Protein AF-A0AA40WED2-F1 (afdb_monomer_lite)

Radius of gyration: 13.74 Å; chains: 1; bounding box: 32×29×40 Å

Structure (mmCIF, N/CA/C/O backbone):
data_AF-A0AA40WED2-F1
#
_entry.id   AF-A0AA40WED2-F1
#
loop_
_atom_site.group_PDB
_atom_site.id
_atom_site.type_symbol
_atom_site.label_atom_id
_atom_site.label_alt_id
_atom_site.label_comp_id
_atom_site.label_asym_id
_atom_site.label_entity_id
_atom_site.label_seq_id
_atom_site.pdbx_PDB_ins_code
_atom_site.Cartn_x
_atom_site.Cartn_y
_atom_site.Cartn_z
_atom_site.occupancy
_atom_site.B_iso_or_equiv
_atom_site.auth_seq_id
_atom_site.auth_comp_id
_atom_site.auth_asym_id
_atom_site.auth_atom_id
_atom_site.pdbx_PDB_model_num
ATOM 1 N N . LYS A 1 1 ? -6.641 -0.545 22.992 1.00 48.59 1 LYS A N 1
ATOM 2 C CA . LYS A 1 1 ? -7.364 0.425 22.134 1.00 48.59 1 LYS A CA 1
ATOM 3 C C . LYS A 1 1 ? -6.454 0.747 20.957 1.00 48.59 1 LYS A C 1
ATOM 5 O O . LYS A 1 1 ? -5.357 1.218 21.220 1.00 48.59 1 LYS A O 1
ATOM 10 N N . ASN A 1 2 ? -6.856 0.452 19.717 1.00 56.66 2 ASN A N 1
ATOM 11 C CA . ASN A 1 2 ? -6.142 0.963 18.542 1.00 56.66 2 ASN A CA 1
ATOM 12 C C . ASN A 1 2 ? -6.248 2.493 18.558 1.00 56.66 2 ASN A C 1
ATOM 14 O O . ASN A 1 2 ? -7.353 3.020 18.635 1.00 56.66 2 ASN A O 1
ATOM 18 N N . ALA A 1 3 ? -5.105 3.180 18.607 1.00 72.75 3 ALA A N 1
ATOM 19 C CA . ALA A 1 3 ? -5.032 4.627 18.833 1.00 72.75 3 ALA A CA 1
ATOM 20 C C . ALA A 1 3 ? -4.986 5.453 17.535 1.00 72.75 3 ALA A C 1
ATOM 22 O O . ALA A 1 3 ? -5.126 6.670 17.588 1.00 72.75 3 ALA A O 1
ATOM 23 N N . ALA A 1 4 ? -4.775 4.811 16.383 1.00 78.50 4 ALA A N 1
ATOM 24 C CA . ALA A 1 4 ? -4.705 5.484 15.092 1.00 78.50 4 ALA A CA 1
ATOM 25 C C . ALA A 1 4 ? -6.100 5.622 14.464 1.00 78.50 4 ALA A C 1
ATOM 27 O O . ALA A 1 4 ? -6.832 4.638 14.362 1.00 78.50 4 ALA A O 1
ATOM 28 N N . SER A 1 5 ? -6.440 6.829 14.005 1.00 90.44 5 SER A N 1
ATOM 29 C CA . SER A 1 5 ? -7.679 7.098 13.258 1.00 90.44 5 SER A CA 1
ATOM 30 C C . SER A 1 5 ? -7.570 6.760 11.767 1.00 90.44 5 SER A C 1
ATOM 32 O O . SER A 1 5 ? -8.590 6.567 11.112 1.00 90.44 5 SER A O 1
ATOM 34 N N . VAL A 1 6 ? -6.344 6.710 11.234 1.00 95.00 6 VAL A N 1
ATOM 35 C CA . VAL A 1 6 ? -5.996 6.323 9.857 1.00 95.00 6 VAL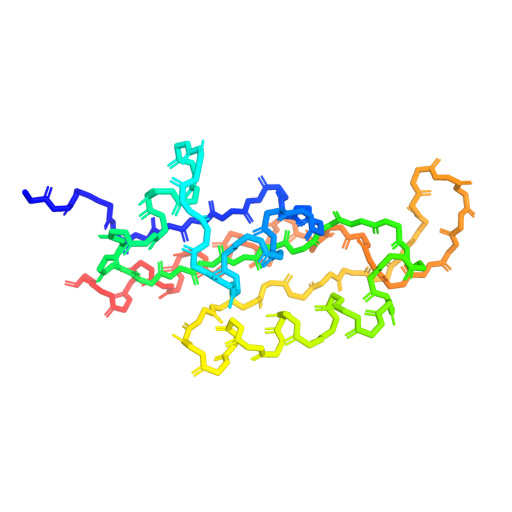 A CA 1
ATOM 36 C C . VAL A 1 6 ? -4.592 5.714 9.881 1.00 95.00 6 VAL A C 1
ATOM 38 O O . VAL A 1 6 ? -3.715 6.223 10.582 1.00 95.00 6 VAL A O 1
ATOM 41 N N . MET A 1 7 ? -4.358 4.665 9.095 1.00 96.31 7 MET A N 1
ATOM 42 C CA . MET A 1 7 ? -3.022 4.143 8.805 1.00 96.31 7 MET A CA 1
ATOM 43 C C . MET A 1 7 ? -2.659 4.470 7.356 1.00 96.31 7 MET A C 1
ATOM 45 O O . MET A 1 7 ? -3.454 4.222 6.456 1.00 96.31 7 MET A O 1
ATOM 49 N N . ALA A 1 8 ? -1.464 5.002 7.108 1.00 97.12 8 ALA A N 1
ATOM 50 C CA . ALA A 1 8 ? -0.986 5.283 5.757 1.00 97.12 8 ALA A CA 1
ATOM 51 C C . ALA A 1 8 ? 0.422 4.712 5.550 1.00 97.12 8 ALA A C 1
ATOM 53 O O . ALA A 1 8 ? 1.316 4.962 6.358 1.00 97.12 8 ALA A O 1
ATOM 54 N N . VAL A 1 9 ? 0.625 3.965 4.464 1.00 97.69 9 VAL A N 1
ATOM 55 C CA . VAL A 1 9 ? 1.933 3.432 4.056 1.00 97.69 9 VAL A CA 1
ATOM 56 C C . VAL A 1 9 ? 2.428 4.220 2.846 1.00 97.69 9 VAL A C 1
ATOM 58 O O . VAL A 1 9 ? 1.901 4.073 1.741 1.00 97.69 9 VAL A O 1
ATOM 61 N N . VAL A 1 10 ? 3.423 5.084 3.070 1.00 96.69 10 VAL A N 1
ATOM 62 C CA . VAL A 1 10 ? 3.912 6.062 2.088 1.00 96.69 10 VAL A CA 1
ATOM 63 C C . VAL A 1 10 ? 5.443 6.195 2.177 1.00 96.69 10 VAL A C 1
ATOM 65 O O . VAL A 1 10 ? 5.938 6.644 3.210 1.00 96.69 10 VAL A O 1
ATOM 68 N N . PRO A 1 11 ? 6.208 5.875 1.118 1.00 95.25 11 PRO A N 1
ATOM 69 C CA . PRO A 1 11 ? 5.804 5.070 -0.033 1.00 95.25 11 PRO A CA 1
ATOM 70 C C . PRO A 1 11 ? 5.589 3.594 0.345 1.00 95.25 11 PRO A C 1
ATOM 72 O O . PRO A 1 11 ? 6.245 3.058 1.237 1.00 95.25 11 PRO A O 1
ATOM 75 N N . ALA A 1 12 ? 4.724 2.907 -0.394 1.00 97.38 12 ALA A N 1
ATOM 76 C CA . ALA A 1 12 ? 4.558 1.463 -0.332 1.00 97.38 12 ALA A CA 1
ATOM 77 C C . ALA A 1 12 ? 5.323 0.787 -1.477 1.00 97.38 12 ALA A C 1
ATOM 79 O O . ALA A 1 12 ? 5.021 0.967 -2.659 1.00 97.38 12 ALA A O 1
ATOM 80 N N . THR A 1 13 ? 6.329 -0.008 -1.124 1.00 96.81 13 THR A N 1
ATOM 81 C CA . THR A 1 13 ? 7.105 -0.788 -2.096 1.00 96.81 13 THR A CA 1
ATOM 82 C C . THR A 1 13 ? 6.335 -2.032 -2.542 1.00 96.81 13 THR A C 1
ATOM 84 O O . THR A 1 13 ? 5.427 -2.497 -1.849 1.00 96.81 13 THR A O 1
ATOM 87 N N . ALA A 1 14 ? 6.745 -2.641 -3.661 1.00 97.56 14 ALA A N 1
ATOM 88 C CA . ALA A 1 14 ? 6.177 -3.913 -4.125 1.00 97.56 14 ALA A CA 1
ATOM 89 C C . ALA A 1 14 ? 6.222 -5.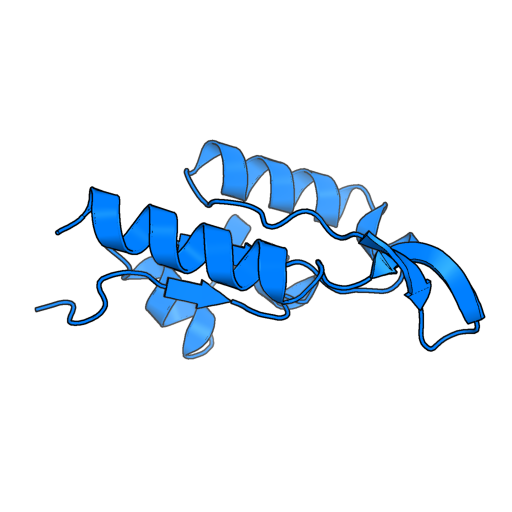019 -3.052 1.00 97.56 14 ALA A C 1
ATOM 91 O O . ALA A 1 14 ? 5.297 -5.822 -2.957 1.00 97.56 14 ALA A O 1
ATOM 92 N N . ASN A 1 15 ? 7.273 -5.036 -2.223 1.00 98.31 15 ASN A N 1
ATOM 93 C CA . ASN A 1 15 ? 7.432 -6.003 -1.138 1.00 98.31 15 ASN A CA 1
ATOM 94 C C . ASN A 1 15 ? 6.362 -5.824 -0.051 1.00 98.31 15 ASN A C 1
ATOM 96 O O . ASN A 1 15 ? 5.685 -6.785 0.300 1.00 98.31 15 ASN A O 1
ATOM 100 N N . ILE A 1 16 ? 6.168 -4.595 0.440 1.00 98.31 16 ILE A N 1
ATOM 101 C CA . ILE A 1 16 ? 5.145 -4.311 1.456 1.00 98.31 16 ILE A CA 1
ATOM 102 C C . ILE A 1 16 ? 3.744 -4.596 0.906 1.00 98.31 16 ILE A C 1
ATOM 104 O O . ILE A 1 16 ? 2.963 -5.268 1.571 1.00 98.31 16 ILE A O 1
ATOM 108 N N . ILE A 1 17 ? 3.459 -4.196 -0.338 1.00 98.56 17 ILE A N 1
ATOM 109 C CA . ILE A 1 17 ? 2.191 -4.504 -1.019 1.00 98.56 17 ILE A CA 1
ATOM 110 C C . ILE A 1 17 ? 1.960 -6.019 -1.104 1.00 98.56 17 ILE A C 1
ATOM 112 O O . ILE A 1 17 ? 0.865 -6.493 -0.813 1.00 98.56 17 ILE A O 1
ATOM 116 N N . GLY A 1 18 ? 2.990 -6.791 -1.465 1.00 98.69 18 GLY A N 1
ATOM 117 C CA . GLY A 1 18 ? 2.903 -8.247 -1.529 1.00 98.69 18 GLY A CA 1
ATOM 118 C C . GLY A 1 18 ? 2.633 -8.891 -0.175 1.00 98.69 18 GLY A C 1
ATOM 119 O O . GLY A 1 18 ? 1.760 -9.751 -0.078 1.00 98.69 18 GLY A O 1
ATOM 120 N N . LYS A 1 19 ? 3.322 -8.445 0.877 1.00 98.75 19 LYS A N 1
ATOM 121 C CA . LYS A 1 19 ? 3.099 -8.948 2.236 1.00 98.75 19 LYS A CA 1
ATOM 122 C C . LYS A 1 19 ? 1.697 -8.620 2.745 1.00 98.75 19 LYS A C 1
ATOM 124 O O . LYS A 1 19 ? 0.993 -9.523 3.189 1.00 98.75 19 LYS A O 1
ATOM 129 N N . MET A 1 20 ? 1.267 -7.363 2.608 1.00 98.56 20 MET A N 1
ATOM 130 C CA . MET A 1 20 ? -0.064 -6.913 3.028 1.00 98.56 20 MET A CA 1
ATOM 131 C C . MET A 1 20 ? -1.172 -7.689 2.306 1.00 98.56 20 MET A C 1
ATOM 133 O O . MET A 1 20 ? -2.071 -8.209 2.959 1.00 98.56 20 MET A O 1
ATOM 137 N N . ALA A 1 21 ? -1.082 -7.840 0.979 1.00 98.62 21 ALA A N 1
ATOM 138 C CA . ALA A 1 21 ? -2.106 -8.522 0.182 1.00 98.62 21 ALA A CA 1
ATOM 139 C C . ALA A 1 21 ? -2.257 -10.017 0.515 1.00 98.62 21 ALA A C 1
ATOM 141 O O . ALA A 1 21 ? -3.291 -10.610 0.218 1.00 98.62 21 ALA A O 1
ATOM 142 N N . ASN A 1 22 ? -1.229 -10.631 1.110 1.00 98.56 22 ASN A N 1
ATOM 143 C CA . ASN A 1 22 ? -1.185 -12.062 1.418 1.00 98.56 22 ASN A CA 1
ATOM 144 C C . ASN A 1 22 ? -1.154 -12.354 2.930 1.00 98.56 22 ASN A C 1
ATOM 146 O O . ASN A 1 22 ? -0.919 -13.493 3.324 1.00 98.56 22 ASN A O 1
ATOM 150 N N . GLY A 1 23 ? -1.381 -11.347 3.782 1.00 98.06 23 GLY A N 1
ATOM 151 C CA . GLY A 1 23 ? -1.461 -11.526 5.236 1.00 98.06 23 GLY A CA 1
ATOM 152 C C . GLY A 1 23 ? -0.140 -11.913 5.915 1.00 98.06 23 GLY A C 1
ATOM 153 O O . GLY A 1 23 ? -0.160 -12.540 6.971 1.00 98.06 23 GLY A O 1
ATOM 154 N N . ILE A 1 24 ? 1.008 -11.562 5.328 1.00 98.69 24 ILE A N 1
ATOM 155 C CA . ILE A 1 24 ? 2.325 -11.801 5.934 1.00 98.69 24 ILE A CA 1
ATOM 156 C C . ILE A 1 24 ? 2.628 -10.649 6.894 1.00 98.69 24 ILE A C 1
ATOM 158 O O . ILE A 1 24 ? 2.773 -9.518 6.443 1.00 98.69 24 ILE A O 1
ATOM 162 N N . ALA A 1 25 ? 2.739 -10.944 8.192 1.00 98.00 25 ALA A N 1
ATOM 163 C CA . ALA A 1 25 ? 2.983 -9.983 9.272 1.00 98.00 25 ALA A CA 1
ATOM 164 C C . ALA A 1 25 ? 4.328 -10.253 9.974 1.00 98.00 25 ALA A C 1
ATOM 166 O O . ALA A 1 25 ? 4.377 -10.661 11.132 1.00 98.00 25 ALA A O 1
ATOM 167 N N . ASP A 1 26 ? 5.428 -10.090 9.242 1.00 97.88 26 ASP A N 1
ATOM 168 C CA . ASP A 1 26 ? 6.797 -10.385 9.694 1.00 97.88 26 ASP A CA 1
ATOM 169 C C . ASP A 1 26 ? 7.607 -9.125 10.063 1.00 97.88 26 ASP A C 1
ATOM 171 O O . ASP A 1 26 ? 8.745 -9.227 10.519 1.00 97.88 26 ASP A O 1
ATOM 175 N N . ASP A 1 27 ? 7.027 -7.934 9.894 1.00 97.25 27 ASP A N 1
ATOM 176 C CA . ASP A 1 27 ? 7.592 -6.658 10.332 1.00 97.25 27 ASP A CA 1
ATOM 177 C C . ASP A 1 27 ? 6.534 -5.776 11.019 1.00 97.25 27 ASP A C 1
ATOM 179 O O . ASP A 1 27 ? 5.345 -6.103 11.070 1.00 97.25 27 ASP A O 1
ATOM 183 N N . LEU A 1 28 ? 6.966 -4.651 11.599 1.00 96.25 28 LEU A N 1
ATOM 184 C CA . LEU A 1 28 ? 6.080 -3.752 12.345 1.00 96.25 28 LEU A CA 1
ATOM 185 C C . LEU A 1 28 ? 4.949 -3.190 11.473 1.00 96.25 28 LEU A C 1
ATOM 187 O O . LEU A 1 28 ? 3.817 -3.091 11.938 1.00 96.25 28 LEU A O 1
ATOM 191 N N . VAL A 1 29 ? 5.244 -2.819 10.223 1.00 96.81 29 VAL A N 1
ATOM 192 C CA . VAL A 1 29 ? 4.269 -2.192 9.318 1.00 96.81 29 VAL A CA 1
ATOM 193 C C . VAL A 1 29 ? 3.184 -3.195 8.950 1.00 96.81 29 VAL A C 1
ATOM 195 O O . VAL A 1 29 ? 1.997 -2.902 9.056 1.00 96.81 29 VAL A O 1
ATOM 198 N N . THR A 1 30 ? 3.584 -4.397 8.556 1.00 97.81 30 THR A N 1
ATOM 199 C CA . THR A 1 30 ? 2.662 -5.456 8.139 1.00 97.81 30 THR A CA 1
ATOM 200 C C . THR A 1 30 ? 1.873 -6.045 9.309 1.00 97.81 30 THR A C 1
ATOM 202 O O . THR A 1 30 ? 0.683 -6.322 9.165 1.00 97.81 30 THR A O 1
ATOM 205 N N . SER A 1 31 ? 2.479 -6.133 10.497 1.00 97.69 31 SER A N 1
ATOM 206 C CA . SER A 1 31 ? 1.774 -6.494 11.735 1.00 97.69 31 SER A CA 1
ATOM 207 C C . SER A 1 31 ? 0.751 -5.434 12.145 1.00 97.69 31 SER A C 1
ATOM 209 O O . SER A 1 31 ? -0.372 -5.771 12.518 1.00 97.69 31 SER A O 1
ATOM 211 N N . ALA A 1 32 ? 1.107 -4.148 12.045 1.00 96.31 32 ALA A N 1
ATOM 212 C CA . ALA A 1 32 ? 0.189 -3.047 12.325 1.00 96.31 32 ALA A CA 1
ATOM 213 C C . ALA A 1 32 ? -0.986 -3.022 11.340 1.00 96.31 32 ALA A C 1
ATOM 215 O O . ALA A 1 32 ? -2.114 -2.797 11.768 1.00 96.31 32 ALA A O 1
ATOM 216 N N . TYR A 1 33 ? -0.741 -3.312 10.057 1.00 97.25 33 TYR A N 1
ATOM 217 C CA . TYR A 1 33 ? -1.792 -3.447 9.048 1.00 97.25 33 TYR A CA 1
ATOM 218 C C . TYR A 1 33 ? -2.778 -4.562 9.401 1.00 97.25 33 TYR A C 1
ATOM 220 O O . TYR A 1 33 ? -3.983 -4.330 9.410 1.00 97.25 33 TYR A O 1
ATOM 228 N N . LEU A 1 34 ? -2.279 -5.750 9.752 1.00 96.69 34 LEU A N 1
ATOM 229 C CA . LEU A 1 34 ? -3.140 -6.891 10.068 1.00 96.69 34 LEU A CA 1
ATOM 230 C C . LEU A 1 34 ? -3.987 -6.657 11.333 1.00 96.69 34 LEU A C 1
ATOM 232 O O . LEU A 1 34 ? -5.077 -7.209 11.463 1.00 96.69 34 LEU A O 1
ATOM 236 N N . ALA A 1 35 ? -3.501 -5.822 12.255 1.00 96.06 35 ALA A N 1
ATOM 237 C CA . ALA A 1 35 ? -4.220 -5.409 13.457 1.00 96.06 35 ALA A CA 1
ATOM 238 C C . ALA A 1 35 ? -5.063 -4.131 13.274 1.00 96.06 35 ALA A C 1
ATOM 240 O O . ALA A 1 35 ? -5.747 -3.715 14.217 1.00 96.06 35 ALA A O 1
ATOM 241 N N . ALA A 1 36 ? -5.001 -3.470 12.113 1.00 94.88 36 ALA A N 1
ATOM 242 C CA . ALA A 1 36 ? -5.643 -2.182 11.896 1.00 94.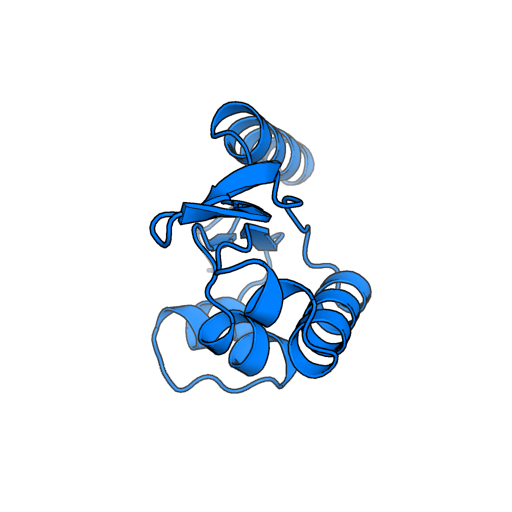88 36 ALA A CA 1
ATOM 243 C C . ALA A 1 36 ? -7.169 -2.327 11.846 1.00 94.88 36 ALA A C 1
ATOM 245 O O . ALA A 1 36 ? -7.724 -3.140 11.115 1.00 94.88 36 ALA A O 1
ATOM 246 N N . THR A 1 37 ? -7.855 -1.486 12.617 1.00 93.19 37 THR A N 1
ATOM 247 C CA . THR A 1 37 ? -9.325 -1.356 12.600 1.00 93.19 37 THR A CA 1
ATOM 248 C C . THR A 1 37 ? -9.778 0.002 12.062 1.00 93.19 37 THR A C 1
ATOM 250 O O . THR A 1 37 ? -10.962 0.319 12.102 1.00 93.19 37 THR A O 1
ATOM 253 N N . CYS A 1 38 ? -8.831 0.833 11.626 1.00 94.50 38 CYS A N 1
ATOM 254 C CA . CYS A 1 38 ? -9.071 2.113 10.968 1.00 94.50 38 CYS A CA 1
ATOM 255 C C . CYS A 1 38 ? -8.859 1.959 9.455 1.00 94.50 38 CYS A C 1
ATOM 257 O O . CYS A 1 38 ? -8.248 0.975 9.030 1.00 94.50 38 CYS A O 1
ATOM 259 N N . PRO A 1 39 ? -9.310 2.914 8.625 1.00 96.19 39 PRO A N 1
ATOM 260 C CA . PRO A 1 39 ? -8.993 2.895 7.208 1.00 96.19 39 PRO A CA 1
ATOM 261 C C . PRO A 1 39 ? -7.496 2.916 6.958 1.00 96.19 39 PRO A C 1
ATOM 263 O O . PRO A 1 39 ? -6.735 3.638 7.612 1.00 96.19 39 PRO A O 1
ATOM 266 N N . VAL A 1 40 ? -7.109 2.130 5.963 1.00 97.75 40 VAL A N 1
ATOM 267 C CA . VAL A 1 40 ? -5.728 1.978 5.532 1.00 97.75 40 VAL A CA 1
ATOM 268 C C . VAL A 1 40 ? -5.581 2.612 4.158 1.00 97.75 40 VAL A C 1
ATOM 270 O O . VAL A 1 40 ? -6.371 2.342 3.254 1.00 97.75 40 VAL A O 1
ATOM 273 N N . ILE A 1 41 ? -4.559 3.446 4.006 1.00 98.19 41 ILE A N 1
ATOM 274 C CA . ILE A 1 41 ? -4.158 4.061 2.744 1.00 98.19 41 ILE A CA 1
ATOM 275 C C . ILE A 1 41 ? -2.791 3.504 2.341 1.00 98.19 41 ILE A C 1
ATOM 277 O O . ILE A 1 41 ? -1.872 3.423 3.156 1.00 98.19 41 ILE A O 1
ATOM 281 N N . VAL A 1 42 ? -2.634 3.152 1.071 1.00 98.12 42 VAL A N 1
ATOM 282 C CA . VAL A 1 42 ? -1.374 2.681 0.485 1.00 98.12 42 VAL A CA 1
ATOM 283 C C . VAL A 1 42 ? -1.024 3.586 -0.687 1.00 98.12 42 VAL A C 1
ATOM 285 O O . VAL A 1 42 ? -1.832 3.739 -1.594 1.00 98.12 42 VAL A O 1
ATOM 288 N N . ALA A 1 43 ? 0.177 4.169 -0.685 1.00 97.56 43 ALA A N 1
ATOM 289 C CA . ALA A 1 43 ? 0.687 4.978 -1.793 1.00 97.56 43 ALA A CA 1
ATOM 290 C C . ALA A 1 43 ? 1.846 4.249 -2.491 1.00 97.56 43 ALA A C 1
ATOM 292 O O . ALA A 1 43 ? 2.987 4.348 -2.026 1.00 97.56 43 ALA A O 1
ATOM 293 N N . PRO A 1 44 ? 1.588 3.480 -3.567 1.00 96.50 44 PRO A N 1
ATOM 294 C CA . PRO A 1 44 ? 2.623 2.724 -4.256 1.00 96.50 44 PRO A CA 1
ATOM 295 C C . PRO A 1 44 ? 3.702 3.645 -4.830 1.00 96.50 44 PRO A C 1
ATOM 297 O O . PRO A 1 44 ? 3.398 4.673 -5.432 1.00 96.50 44 PRO A O 1
ATOM 300 N N . ALA A 1 45 ? 4.966 3.253 -4.685 1.00 93.75 45 ALA A N 1
ATOM 301 C CA . ALA A 1 45 ? 6.063 3.873 -5.422 1.00 93.75 45 ALA A CA 1
ATOM 302 C C . ALA A 1 45 ? 7.126 2.833 -5.767 1.00 93.75 45 ALA A C 1
ATOM 304 O O . ALA A 1 45 ? 7.674 2.161 -4.888 1.00 93.75 45 ALA A O 1
ATOM 305 N N . MET A 1 46 ? 7.398 2.685 -7.059 1.00 91.56 46 MET A N 1
ATOM 306 C CA . MET A 1 46 ? 8.371 1.742 -7.608 1.00 91.56 46 MET A CA 1
ATOM 307 C C . MET A 1 46 ? 8.655 2.081 -9.076 1.00 91.56 46 MET A C 1
ATOM 309 O O . MET A 1 46 ? 7.939 2.868 -9.686 1.00 91.56 46 MET A O 1
ATOM 313 N N . ASN A 1 47 ? 9.692 1.484 -9.662 1.00 89.56 47 ASN A N 1
ATOM 314 C CA . ASN A 1 47 ? 9.940 1.623 -11.099 1.00 89.56 47 ASN A CA 1
ATOM 315 C C . ASN A 1 47 ? 8.699 1.159 -11.916 1.00 89.56 47 ASN A C 1
ATOM 317 O O . ASN A 1 47 ? 8.045 0.193 -11.503 1.00 89.56 47 ASN A O 1
ATOM 321 N N . PRO A 1 48 ? 8.381 1.788 -13.067 1.00 87.50 48 PRO A N 1
ATOM 322 C CA . PRO A 1 48 ? 7.201 1.459 -13.869 1.00 87.50 48 PRO A CA 1
ATOM 323 C C . PRO A 1 48 ? 7.083 -0.016 -14.268 1.00 87.50 48 PRO A C 1
ATOM 325 O O . PRO A 1 48 ? 5.987 -0.572 -14.239 1.00 87.50 48 PRO A O 1
ATOM 328 N N . PHE A 1 49 ? 8.196 -0.697 -14.557 1.00 90.31 49 PHE A N 1
ATOM 329 C CA . PHE A 1 49 ? 8.193 -2.129 -14.875 1.00 90.31 49 PHE A CA 1
ATOM 330 C C . PHE A 1 49 ? 7.776 -2.987 -13.678 1.00 90.31 49 PHE A C 1
ATOM 332 O O . PHE A 1 49 ? 7.061 -3.976 -13.842 1.00 90.31 49 PHE A O 1
ATOM 339 N N . MET A 1 50 ? 8.182 -2.603 -12.462 1.00 93.31 50 MET A N 1
ATOM 340 C CA . MET A 1 50 ? 7.713 -3.268 -11.244 1.00 93.31 50 MET A CA 1
ATOM 341 C C . MET A 1 50 ? 6.227 -3.005 -11.021 1.00 93.31 50 MET A C 1
ATOM 343 O O . MET A 1 50 ? 5.497 -3.933 -10.685 1.00 93.31 50 MET A O 1
ATOM 347 N N . TYR A 1 51 ? 5.778 -1.765 -11.230 1.00 93.12 51 TYR A N 1
ATOM 348 C CA . TYR A 1 51 ? 4.376 -1.405 -11.050 1.00 93.12 51 TYR A CA 1
ATOM 349 C C . TYR A 1 51 ? 3.475 -2.180 -12.019 1.00 93.12 51 TYR A C 1
ATOM 351 O O . TYR A 1 51 ? 2.500 -2.796 -11.594 1.00 93.12 51 TYR A O 1
ATOM 359 N N . ALA A 1 52 ? 3.839 -2.228 -13.302 1.00 92.81 52 ALA A N 1
ATOM 360 C CA . ALA A 1 52 ? 3.108 -2.953 -14.341 1.00 92.81 52 ALA A CA 1
ATOM 361 C C . ALA A 1 52 ? 3.179 -4.486 -14.197 1.00 92.81 52 ALA A C 1
ATOM 363 O O . ALA A 1 52 ? 2.452 -5.208 -14.884 1.00 92.81 52 ALA A O 1
ATOM 364 N N . HIS A 1 53 ? 4.036 -5.014 -13.316 1.00 97.06 53 HIS A N 1
ATOM 365 C CA . HIS A 1 53 ? 4.193 -6.452 -13.158 1.00 97.06 53 HIS A CA 1
ATOM 366 C C . HIS A 1 53 ? 2.876 -7.107 -12.686 1.00 97.06 53 HIS A C 1
ATOM 368 O O . HIS A 1 53 ? 2.294 -6.666 -11.686 1.00 97.06 53 HIS A O 1
ATOM 374 N N . PRO A 1 54 ? 2.425 -8.222 -13.301 1.00 98.06 54 PRO A N 1
ATOM 375 C CA . PRO A 1 54 ? 1.137 -8.839 -12.976 1.00 98.06 54 PRO A CA 1
ATOM 376 C C . PRO A 1 54 ? 0.964 -9.205 -11.499 1.00 98.06 54 PRO A C 1
ATOM 378 O O . PRO A 1 54 ? -0.146 -9.163 -10.978 1.00 98.06 54 PRO A O 1
ATOM 381 N N . ALA A 1 55 ? 2.047 -9.564 -10.802 1.00 98.25 55 ALA A N 1
ATOM 382 C CA . ALA A 1 55 ? 1.982 -9.843 -9.367 1.00 98.25 55 ALA A CA 1
ATOM 383 C C . ALA A 1 55 ? 1.644 -8.592 -8.540 1.00 98.25 55 ALA A C 1
ATOM 385 O O . ALA A 1 55 ? 0.822 -8.678 -7.633 1.00 98.25 55 ALA A O 1
ATOM 386 N N . VAL A 1 56 ? 2.225 -7.434 -8.872 1.00 97.81 56 VAL A N 1
ATOM 387 C CA . VAL A 1 56 ? 1.936 -6.172 -8.176 1.00 97.81 56 VAL A CA 1
ATOM 388 C C . VAL A 1 56 ? 0.501 -5.746 -8.450 1.00 97.81 56 VAL A C 1
ATOM 390 O O . VAL A 1 56 ? -0.227 -5.461 -7.507 1.00 97.81 56 VAL A O 1
ATOM 393 N N . GLN A 1 57 ? 0.056 -5.816 -9.706 1.00 97.62 57 GLN A N 1
ATOM 394 C CA . GLN A 1 57 ? -1.323 -5.491 -10.082 1.00 97.62 57 GLN A CA 1
ATOM 395 C C . GLN A 1 57 ? -2.354 -6.389 -9.380 1.00 97.62 57 GLN A C 1
ATOM 397 O O . GLN A 1 57 ? -3.346 -5.892 -8.850 1.00 97.62 57 GLN A O 1
ATOM 402 N N . ARG A 1 58 ? -2.103 -7.706 -9.285 1.00 98.62 58 ARG A N 1
ATOM 403 C CA . ARG A 1 58 ? -2.961 -8.619 -8.507 1.00 98.62 58 ARG A CA 1
ATOM 404 C C . ARG A 1 58 ? -3.012 -8.249 -7.024 1.00 98.62 58 ARG A C 1
ATOM 406 O O . ARG A 1 58 ? -4.093 -8.260 -6.446 1.00 98.62 58 ARG A O 1
ATOM 413 N N . ASN A 1 59 ? -1.870 -7.915 -6.424 1.00 98.69 59 ASN A N 1
ATOM 414 C CA . ASN A 1 59 ? -1.802 -7.546 -5.010 1.00 98.69 59 ASN A CA 1
ATOM 415 C C . ASN A 1 59 ? -2.506 -6.209 -4.735 1.00 98.69 59 ASN A C 1
ATOM 417 O O . ASN A 1 59 ? -3.267 -6.115 -3.780 1.00 98.69 59 ASN A O 1
ATOM 421 N N . LEU A 1 60 ? -2.310 -5.200 -5.589 1.00 98.25 60 LEU A N 1
ATOM 422 C CA . LEU A 1 60 ? -3.016 -3.918 -5.500 1.00 98.25 60 LEU A CA 1
ATOM 423 C C . LEU A 1 60 ? -4.526 -4.112 -5.614 1.00 98.25 60 LEU A C 1
ATOM 425 O O . LEU A 1 60 ? -5.269 -3.608 -4.776 1.00 98.25 60 LEU A O 1
ATOM 429 N N . LYS A 1 61 ? -4.977 -4.906 -6.594 1.00 98.38 61 LYS A N 1
ATOM 430 C CA . LYS A 1 61 ? -6.396 -5.237 -6.727 1.00 98.38 61 LYS A CA 1
ATOM 431 C C . LYS A 1 61 ? -6.928 -5.914 -5.464 1.00 98.38 61 LYS A C 1
ATOM 433 O O . LYS A 1 61 ? -7.990 -5.539 -4.985 1.00 98.38 61 LYS A O 1
ATOM 438 N N . ARG A 1 62 ? -6.193 -6.886 -4.916 1.00 98.62 62 ARG A N 1
ATOM 439 C CA . ARG A 1 62 ? -6.599 -7.582 -3.691 1.00 98.62 62 ARG A CA 1
ATOM 440 C C . ARG A 1 62 ? -6.750 -6.619 -2.514 1.00 98.62 62 ARG A C 1
ATOM 442 O O . ARG A 1 62 ? -7.771 -6.659 -1.848 1.00 98.62 62 ARG A O 1
ATOM 449 N N . LEU A 1 63 ? -5.779 -5.729 -2.307 1.00 98.38 63 LEU A N 1
ATOM 450 C CA . LEU A 1 63 ? -5.853 -4.707 -1.261 1.00 98.38 63 LEU A CA 1
ATOM 451 C C . LEU A 1 63 ? -7.063 -3.782 -1.452 1.00 98.38 63 LEU A C 1
ATOM 453 O O . LEU A 1 63 ? -7.760 -3.496 -0.484 1.00 98.38 63 LEU A O 1
ATOM 457 N N . ALA A 1 64 ? -7.341 -3.353 -2.685 1.00 97.94 64 ALA A N 1
ATOM 458 C CA . ALA A 1 64 ? -8.523 -2.548 -2.985 1.00 97.94 64 ALA A CA 1
ATOM 459 C C . ALA A 1 64 ? -9.833 -3.305 -2.693 1.00 97.94 64 ALA A C 1
ATOM 461 O O . ALA A 1 64 ? -10.740 -2.739 -2.086 1.00 97.94 64 ALA A O 1
ATOM 462 N N . ASP A 1 65 ? -9.917 -4.587 -3.070 1.00 98.19 65 ASP A N 1
ATOM 463 C CA . ASP A 1 65 ? -11.064 -5.455 -2.766 1.00 98.19 65 ASP A CA 1
ATOM 464 C C . ASP A 1 65 ? -11.242 -5.652 -1.242 1.00 98.19 65 ASP A C 1
ATOM 466 O O . ASP A 1 65 ? -12.370 -5.732 -0.759 1.00 98.19 65 ASP A O 1
ATOM 470 N N . ASP A 1 66 ? -10.139 -5.678 -0.484 1.00 97.56 66 ASP A N 1
ATOM 471 C CA . ASP A 1 66 ? -10.112 -5.770 0.983 1.00 97.56 66 ASP A CA 1
ATOM 472 C C . ASP A 1 66 ? -10.398 -4.408 1.678 1.00 97.56 66 ASP A C 1
ATOM 474 O O . ASP A 1 66 ? -10.401 -4.319 2.907 1.00 97.56 66 ASP A O 1
ATOM 478 N N . GLY A 1 67 ? -10.675 -3.341 0.915 1.00 96.88 67 GLY A N 1
ATOM 479 C CA . GLY A 1 67 ? -11.084 -2.023 1.424 1.00 96.88 67 GLY A CA 1
ATOM 480 C C . GLY A 1 67 ? -9.944 -1.028 1.670 1.00 96.88 67 GLY A C 1
ATOM 481 O O . GLY A 1 67 ? -10.178 0.045 2.233 1.00 96.88 67 GLY A O 1
ATOM 482 N N . VAL A 1 68 ? -8.717 -1.347 1.249 1.00 98.06 68 VAL A N 1
ATOM 483 C CA . VAL A 1 68 ? -7.575 -0.424 1.311 1.00 98.06 68 VAL A CA 1
ATOM 484 C C . VAL A 1 68 ? -7.723 0.664 0.250 1.00 98.06 68 VAL A C 1
ATOM 486 O O . VAL A 1 68 ? -7.979 0.397 -0.922 1.00 98.06 68 VAL A O 1
ATOM 489 N N . ILE A 1 69 ? -7.507 1.913 0.653 1.00 97.69 69 ILE A N 1
ATOM 490 C CA . ILE A 1 69 ? -7.543 3.074 -0.235 1.00 97.69 69 ILE A CA 1
ATOM 491 C C . ILE A 1 69 ? -6.186 3.192 -0.934 1.00 97.69 69 ILE A C 1
ATOM 493 O O . ILE A 1 69 ? -5.159 3.390 -0.283 1.00 97.69 69 ILE A O 1
ATOM 497 N N . LEU A 1 70 ? -6.168 3.096 -2.260 1.00 97.06 70 LEU A N 1
ATOM 498 C CA . LEU A 1 70 ? -4.947 3.265 -3.045 1.00 97.06 70 LEU A CA 1
ATOM 499 C C . LEU A 1 70 ? -4.770 4.736 -3.444 1.00 97.06 70 LEU A C 1
ATOM 501 O O . LEU A 1 70 ? -5.671 5.349 -4.012 1.00 97.06 70 LEU A O 1
ATOM 505 N N . ALA A 1 71 ? -3.605 5.305 -3.137 1.00 94.81 71 ALA A N 1
ATOM 506 C CA . ALA A 1 71 ? -3.168 6.579 -3.689 1.00 94.81 71 ALA A CA 1
ATOM 507 C C . ALA A 1 71 ? -2.406 6.295 -4.984 1.00 94.81 71 ALA A C 1
ATOM 509 O O . ALA A 1 71 ? -1.219 5.964 -4.947 1.00 94.81 71 ALA A O 1
ATOM 510 N N . ASP A 1 72 ? -3.123 6.369 -6.103 1.00 84.62 72 ASP A N 1
ATOM 511 C CA . ASP A 1 72 ? -2.600 6.004 -7.415 1.00 84.62 72 ASP A CA 1
ATOM 512 C C . ASP A 1 72 ? -1.310 6.765 -7.754 1.00 84.62 72 ASP A C 1
ATOM 514 O O . ASP A 1 72 ? -1.243 7.986 -7.561 1.00 84.62 72 ASP A O 1
ATOM 518 N N . PRO A 1 73 ? -0.270 6.063 -8.236 1.00 82.19 73 PRO A N 1
ATOM 519 C CA . PRO A 1 73 ? 0.976 6.706 -8.595 1.00 82.19 73 PRO A CA 1
ATOM 520 C C . PRO A 1 73 ? 0.785 7.688 -9.752 1.00 82.19 73 PRO A C 1
ATOM 522 O O . PRO A 1 73 ? -0.155 7.609 -10.541 1.00 82.19 73 PRO A O 1
ATOM 525 N N . SER A 1 74 ? 1.710 8.635 -9.844 1.00 77.12 74 SER A N 1
ATOM 526 C CA . SER A 1 74 ? 1.758 9.604 -10.932 1.00 77.12 74 SER A CA 1
ATOM 527 C C . SER A 1 74 ? 2.602 9.086 -12.100 1.00 77.12 74 SER A C 1
ATOM 529 O O . SER A 1 74 ? 3.474 8.221 -11.941 1.00 77.12 74 SER A O 1
ATOM 531 N N . GLU A 1 75 ? 2.348 9.634 -13.288 1.00 68.12 75 GLU A N 1
ATOM 532 C CA . GLU A 1 75 ? 3.269 9.530 -14.420 1.00 68.12 75 GLU A CA 1
ATOM 533 C C . GLU A 1 75 ? 4.459 10.470 -14.204 1.00 68.12 75 GLU A C 1
ATOM 535 O O . GLU A 1 75 ? 4.301 11.618 -13.782 1.00 68.12 75 GLU A O 1
ATOM 540 N N . GLY A 1 76 ? 5.668 9.993 -14.490 1.00 59.47 76 GLY A N 1
ATOM 541 C CA . GLY A 1 76 ? 6.856 10.839 -14.496 1.00 59.47 76 GLY A CA 1
ATOM 542 C C . GLY A 1 76 ? 8.154 10.052 -14.597 1.00 59.47 76 GLY A C 1
ATOM 543 O O . GLY A 1 76 ? 8.163 8.823 -14.561 1.00 59.47 76 GLY A O 1
ATOM 544 N N . VAL A 1 77 ? 9.267 10.779 -14.704 1.00 56.22 77 VAL A N 1
ATOM 545 C CA . VAL A 1 77 ? 10.610 10.189 -14.688 1.00 56.22 77 VAL A CA 1
ATOM 546 C C . VAL A 1 77 ? 10.869 9.596 -13.305 1.00 56.22 77 VAL A C 1
ATOM 548 O O . VAL A 1 77 ? 10.854 10.311 -12.297 1.00 56.22 77 VAL A O 1
ATOM 551 N N . VAL A 1 78 ? 11.109 8.288 -13.240 1.00 59.00 78 VAL A N 1
ATOM 552 C CA . VAL A 1 78 ? 11.617 7.648 -12.020 1.00 59.00 78 VAL A CA 1
ATOM 553 C C . VAL A 1 78 ? 13.142 7.745 -11.970 1.00 59.00 78 VAL A C 1
ATOM 555 O O . VAL A 1 78 ? 13.792 7.995 -12.978 1.00 59.00 78 VAL A O 1
ATOM 558 N N . VAL A 1 79 ? 13.738 7.526 -10.793 1.00 53.81 79 VAL A N 1
ATOM 559 C CA . VAL A 1 79 ? 15.179 7.734 -10.514 1.00 53.81 79 VAL A CA 1
ATOM 560 C C . VAL A 1 79 ? 16.124 7.041 -11.520 1.00 53.81 79 VAL A C 1
ATOM 562 O O . VAL A 1 79 ? 17.260 7.473 -11.686 1.00 53.81 79 VAL A O 1
ATOM 565 N N . CYS A 1 80 ? 15.662 6.004 -12.224 1.00 54.22 80 CYS A N 1
ATOM 566 C CA . CYS A 1 80 ? 16.426 5.272 -13.239 1.00 54.22 80 CYS A CA 1
ATOM 567 C C . CYS A 1 80 ? 16.466 5.939 -14.632 1.00 54.22 80 CYS A C 1
ATOM 569 O O . CYS A 1 80 ? 17.186 5.448 -15.494 1.00 54.22 80 CYS A O 1
ATOM 571 N N . GLY A 1 81 ? 15.725 7.029 -14.862 1.00 52.06 81 GLY A N 1
ATOM 572 C CA . GLY A 1 81 ? 15.607 7.686 -16.171 1.00 52.06 81 GLY A CA 1
ATOM 573 C C . GLY A 1 81 ? 14.486 7.136 -17.062 1.00 52.06 81 GLY A C 1
ATOM 574 O O . GLY A 1 81 ? 14.229 7.704 -18.118 1.00 52.06 81 GLY A O 1
ATOM 575 N N . ASP A 1 82 ? 13.795 6.078 -16.627 1.00 53.78 82 ASP A N 1
ATOM 576 C CA . ASP A 1 82 ? 12.602 5.563 -17.301 1.00 53.78 82 ASP A CA 1
ATOM 577 C C . ASP A 1 82 ? 11.410 6.514 -17.071 1.00 53.78 82 ASP A C 1
ATOM 579 O O . ASP A 1 82 ? 11.107 6.884 -15.931 1.00 53.78 82 ASP A O 1
ATOM 583 N N . GLU A 1 83 ? 10.712 6.893 -18.142 1.00 55.94 83 GLU A N 1
ATOM 584 C CA . GLU A 1 83 ? 9.413 7.569 -18.074 1.00 55.94 83 GLU A CA 1
ATOM 585 C C . GLU A 1 83 ? 8.298 6.527 -17.936 1.00 55.94 83 GLU A C 1
ATOM 587 O O . GLU A 1 83 ? 8.212 5.585 -18.725 1.00 55.94 83 GLU A O 1
ATOM 592 N N . GLY A 1 84 ? 7.428 6.675 -16.934 1.00 61.81 84 GLY A N 1
ATOM 593 C CA . GLY A 1 84 ? 6.264 5.803 -16.828 1.00 61.81 84 GLY A CA 1
ATOM 594 C C . GLY A 1 84 ? 5.460 5.951 -15.544 1.00 61.81 84 GLY A C 1
ATOM 595 O O . GLY A 1 84 ? 5.756 6.757 -14.664 1.00 61.81 84 GLY A O 1
ATOM 596 N N . TYR A 1 85 ? 4.412 5.141 -15.457 1.00 67.62 85 TYR A N 1
ATOM 597 C CA . TYR A 1 85 ? 3.470 5.110 -14.346 1.00 67.62 85 TYR A CA 1
ATOM 598 C C . TYR A 1 85 ? 4.052 4.298 -13.177 1.00 67.62 85 TYR A C 1
ATOM 600 O O . TYR A 1 85 ? 4.333 3.109 -13.326 1.00 67.62 85 TYR A O 1
ATOM 608 N N . GLY A 1 86 ? 4.277 4.929 -12.021 1.00 74.69 86 GLY A N 1
ATOM 609 C CA . GLY A 1 86 ? 4.918 4.272 -10.866 1.00 74.69 86 GLY A CA 1
ATOM 610 C C . GLY A 1 86 ? 5.621 5.215 -9.886 1.00 74.69 86 GLY A C 1
ATOM 611 O O . GLY A 1 86 ? 5.995 4.803 -8.782 1.00 74.69 86 GLY A O 1
ATOM 612 N N . LYS A 1 87 ? 5.768 6.495 -10.253 1.00 85.00 87 LYS A N 1
ATOM 613 C CA . LYS A 1 87 ? 6.220 7.551 -9.345 1.00 85.00 87 LYS A CA 1
ATOM 614 C C . LYS A 1 87 ? 5.202 7.717 -8.216 1.00 85.00 87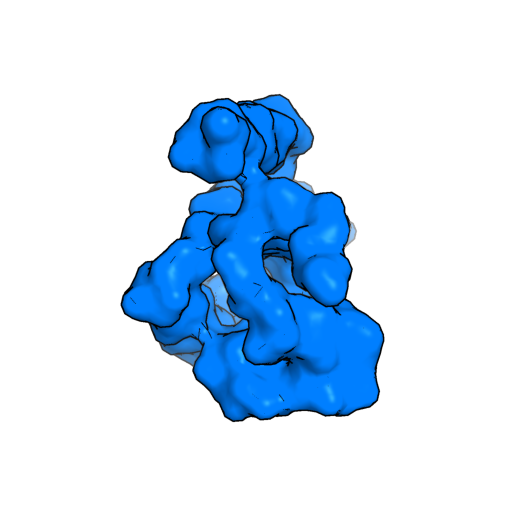 LYS A C 1
ATOM 616 O O . LYS A 1 87 ? 4.001 7.651 -8.453 1.00 85.00 87 LYS A O 1
ATOM 621 N N . LEU A 1 88 ? 5.677 7.967 -6.995 1.00 90.44 88 LEU A N 1
ATOM 622 C CA . LEU A 1 88 ? 4.797 8.254 -5.861 1.00 90.44 88 LEU A CA 1
ATOM 623 C C . LEU A 1 88 ? 3.762 9.328 -6.243 1.00 90.44 88 LEU A C 1
ATOM 625 O O . LEU A 1 88 ? 4.091 10.290 -6.944 1.00 90.44 88 LEU A O 1
ATOM 629 N N . ALA A 1 89 ? 2.521 9.154 -5.793 1.00 90.06 89 ALA A N 1
ATOM 630 C CA . ALA A 1 89 ? 1.486 10.167 -5.952 1.00 90.06 89 ALA A CA 1
ATOM 631 C C . ALA A 1 89 ? 1.958 11.524 -5.397 1.00 90.06 89 ALA A C 1
ATOM 633 O O . ALA A 1 89 ? 2.739 11.581 -4.443 1.00 90.06 89 ALA A O 1
ATOM 634 N N . GLU A 1 90 ? 1.468 12.623 -5.970 1.00 91.31 90 GLU A N 1
ATOM 635 C CA . GLU A 1 90 ? 1.782 13.956 -5.453 1.00 91.31 90 GLU A CA 1
ATOM 636 C C . GLU A 1 90 ? 1.383 14.066 -3.973 1.00 91.31 90 GLU A C 1
ATOM 638 O O . GLU A 1 90 ? 0.327 13.583 -3.551 1.00 91.31 90 GLU A O 1
ATOM 643 N N . ILE A 1 91 ? 2.227 14.715 -3.166 1.00 93.25 91 ILE A N 1
ATOM 644 C CA . ILE A 1 91 ? 2.047 14.774 -1.704 1.00 93.25 91 ILE A CA 1
ATOM 645 C C . ILE A 1 91 ? 0.683 15.365 -1.327 1.00 93.25 91 ILE A C 1
ATOM 647 O O . ILE A 1 91 ? 0.054 14.906 -0.376 1.00 93.25 91 ILE A O 1
ATOM 651 N N . SER A 1 92 ? 0.188 16.329 -2.105 1.00 94.19 92 SER A N 1
ATOM 652 C CA . SER A 1 92 ? -1.136 16.931 -1.921 1.00 94.19 92 SER A CA 1
ATOM 653 C C . SER A 1 92 ? -2.281 15.924 -2.083 1.00 94.19 92 SER A C 1
ATOM 655 O O . SER A 1 92 ? -3.261 15.994 -1.341 1.00 94.19 92 SER A O 1
ATOM 657 N N . VAL A 1 93 ? -2.154 14.957 -2.998 1.00 94.12 93 VAL A N 1
ATOM 658 C CA . VAL A 1 93 ? -3.138 13.883 -3.201 1.00 94.12 93 VAL A CA 1
ATOM 659 C C . VAL A 1 93 ? -3.154 12.958 -1.988 1.00 94.12 93 VAL A C 1
ATOM 661 O O . VAL A 1 93 ? -4.217 12.688 -1.431 1.00 94.12 93 VAL A O 1
ATOM 664 N N . ILE A 1 94 ? -1.976 12.531 -1.529 1.00 95.25 94 ILE A N 1
ATOM 665 C CA . ILE A 1 94 ? -1.833 11.660 -0.353 1.00 95.25 94 ILE A CA 1
ATOM 666 C C . ILE A 1 94 ? -2.384 12.354 0.897 1.00 95.25 94 ILE A C 1
ATOM 668 O O . ILE A 1 94 ? -3.171 11.768 1.641 1.00 95.25 94 ILE A O 1
ATOM 672 N N . GLN A 1 95 ? -2.019 13.621 1.109 1.00 95.81 95 GLN A N 1
ATOM 673 C CA . GLN A 1 95 ? -2.502 14.419 2.2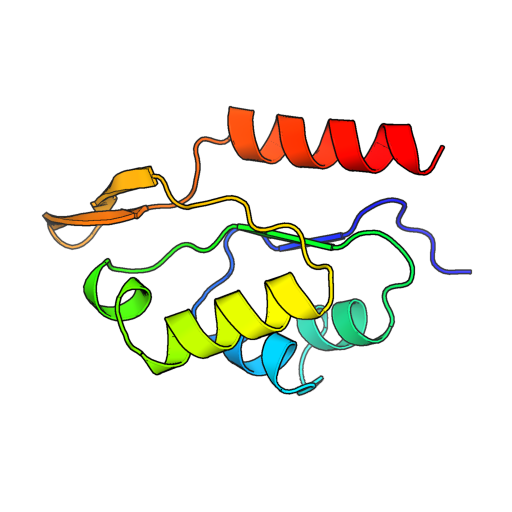33 1.00 95.81 95 GLN A CA 1
ATOM 674 C C . GLN A 1 95 ? -4.028 14.538 2.214 1.00 95.81 95 GLN A C 1
ATOM 676 O O . GLN A 1 95 ? -4.668 14.345 3.248 1.00 95.81 95 GLN A O 1
ATOM 681 N N . LYS A 1 96 ? -4.618 14.810 1.045 1.00 95.56 96 LYS A N 1
ATOM 682 C CA . LYS A 1 96 ? -6.071 14.888 0.887 1.00 95.56 96 LYS A CA 1
ATOM 683 C C . LYS A 1 96 ? -6.748 13.571 1.274 1.00 95.56 96 LYS A C 1
ATOM 685 O O . LYS A 1 96 ? -7.702 13.595 2.043 1.00 95.56 96 LYS A O 1
ATOM 690 N N . LEU A 1 97 ? -6.239 12.431 0.799 1.00 95.81 97 LEU A N 1
ATOM 691 C CA . LEU A 1 97 ? -6.795 11.115 1.136 1.00 95.81 97 LEU A CA 1
ATOM 692 C C . LEU A 1 97 ? -6.763 10.843 2.645 1.00 95.81 97 LEU A C 1
ATOM 694 O O . LEU A 1 97 ? -7.748 10.356 3.199 1.00 95.81 97 LEU A O 1
ATOM 698 N N . ILE A 1 98 ? -5.661 11.191 3.316 1.00 95.69 98 ILE A N 1
ATOM 699 C CA . ILE A 1 98 ? -5.526 11.024 4.770 1.00 95.69 98 ILE A CA 1
ATOM 700 C C . ILE A 1 98 ? -6.546 11.892 5.517 1.00 95.69 98 ILE A C 1
ATOM 702 O O . ILE A 1 98 ? -7.216 11.400 6.426 1.00 95.69 98 ILE A O 1
ATOM 706 N N . LEU A 1 99 ? -6.690 13.163 5.133 1.00 95.56 99 LEU A N 1
ATOM 707 C CA . LEU A 1 99 ? -7.635 14.086 5.768 1.00 95.56 99 LEU A CA 1
ATOM 708 C C . LEU A 1 99 ? -9.090 13.641 5.563 1.00 95.56 99 LEU A C 1
ATOM 710 O O . LEU A 1 99 ? -9.852 13.598 6.529 1.00 95.56 99 LEU A O 1
ATOM 714 N N . ASP A 1 100 ? -9.452 13.241 4.344 1.00 94.81 100 ASP A N 1
ATOM 715 C CA . ASP A 1 100 ? -10.795 12.750 4.020 1.00 94.81 100 ASP A CA 1
ATOM 716 C C . ASP A 1 100 ? -11.129 11.470 4.808 1.00 94.81 100 ASP A C 1
ATOM 718 O O . ASP A 1 100 ? -12.241 11.318 5.320 1.00 94.81 100 ASP A O 1
ATOM 722 N N . ALA A 1 101 ? -10.170 10.543 4.932 1.00 93.19 101 ALA A N 1
ATOM 723 C CA . ALA A 1 101 ? -10.342 9.319 5.713 1.00 93.19 101 ALA A CA 1
ATOM 724 C C . ALA A 1 101 ? -10.476 9.610 7.215 1.00 93.19 101 ALA A C 1
ATOM 726 O O . ALA A 1 101 ? -11.288 8.985 7.892 1.00 93.19 101 ALA A O 1
ATOM 727 N N . HIS A 1 102 ? -9.721 10.575 7.744 1.00 91.56 102 HIS A N 1
ATOM 728 C CA . HIS A 1 102 ? -9.798 10.951 9.153 1.00 91.56 102 HIS A CA 1
ATOM 729 C C . HIS A 1 102 ? -11.155 11.572 9.519 1.00 91.56 102 HIS A C 1
ATOM 731 O O . HIS A 1 102 ? -11.742 11.197 10.535 1.00 91.56 102 HIS A O 1
ATOM 737 N N . GLN A 1 103 ? -11.675 12.468 8.674 1.00 88.12 103 GLN A N 1
ATOM 738 C CA . GLN A 1 103 ? -12.961 13.139 8.895 1.00 88.12 103 GLN A CA 1
ATOM 739 C C . GLN A 1 103 ? -14.147 12.170 8.886 1.00 88.12 103 GLN A C 1
ATOM 741 O O . GLN A 1 103 ? -15.081 12.355 9.653 1.00 88.12 103 GLN A O 1
ATOM 746 N N . LYS A 1 104 ? -14.111 11.122 8.055 1.00 78.81 104 LYS A N 1
ATOM 747 C CA . LYS A 1 104 ? -15.184 10.113 7.996 1.00 78.81 104 LYS A CA 1
ATOM 748 C C . LYS A 1 104 ? -15.243 9.181 9.215 1.00 78.81 104 LYS A C 1
ATOM 750 O O . LYS A 1 104 ? -16.267 8.533 9.401 1.00 78.81 104 LYS A O 1
ATOM 755 N N . ASN A 1 105 ? -14.171 9.087 10.009 1.00 69.69 105 ASN A N 1
ATOM 756 C CA . ASN A 1 105 ? -14.112 8.245 11.217 1.00 69.69 105 ASN A CA 1
ATOM 757 C C . ASN A 1 105 ? -14.184 9.026 12.532 1.00 69.69 105 ASN A C 1
ATOM 759 O O . ASN A 1 105 ? -14.068 8.414 13.596 1.00 69.69 105 ASN A O 1
ATOM 763 N N . SER A 1 106 ? -14.271 10.354 12.459 1.00 62.31 106 SER A N 1
ATOM 764 C CA . SER A 1 106 ? -14.445 11.225 13.626 1.00 62.31 106 SER A CA 1
ATOM 765 C C . SER A 1 106 ? -15.929 11.460 13.866 1.00 62.31 106 SER A C 1
ATOM 767 O O . SER A 1 106 ? -16.328 11.449 15.049 1.00 62.31 106 SER A O 1
#

pLDDT: mean 89.41, std 13.71, range [48.59, 98.75]

Organism: NCBI:txid44276

Secondary structure (DSSP, 8-state):
----S-EEEEEE-HHHHHHHHTT---SHHHHHHHT--S-EEEEE-S-HHHHTSHHHHHHHHHHHHTTPEE-PPEEEE-TTS-EEEEEPPPHHHHHHHHHHHHHHT-

Foldseek 3Di:
DPPDQEAEDPADELVNLLCCLVQNDPDPNSVCSNVDPHAYEYWFADDQVSCPDPSSVVSVVSCVVVRHHYQFFDFDQDPVRDTGGHHTHDPVSVVVVRVVSSVVSD

Sequence (106 aa):
KNAASVMAVVPATANIIGKMANGIADDLVTSAYLAATCPVIVAPAMNPFMYAHPAVQRNLKRLADDGVILADPSEGVVVCGDEGYGKLAEISVIQKLILDAHQKNS

InterPro domains:
  IPR003382 Flavoprotein [PF02441] (3-100)
  IPR036551 Flavin prenyltransferase-like [G3DSA:3.40.50.1950] (1-106)
  IPR036551 Flavin prenyltransferase-like [SSF52507] (3-101)

=== Feature glossary ===
Annotated list of the representations used here:

Nearest PDB structures. The Foldseek neighbor list gives the closest experimentally determined structures in the PDB, ranked by structural alignment. TM-score near 1 means near-identical fold; near 0.3 means only rough topology match. This is how one finds what a novel AlphaFold prediction most resembles in the solved-structure universe.

Foldseek 3Di. Foldseek's 3Di representation compresses backbone geometry into a per-residue letter drawn from a learned twenty-state alphabet. It captures the tertiary interaction pattern around each residue — which residues are packed against it in space, regardless of where they are in sequence.

Radius of gyration, Cα contacts, bounding box. Radius of gyration (Rg) is the root-mean-square distance of Cα atoms from their centroid — a single number for overall size and compactness. A globular domain of N residues has Rg ≈ 2.2·N^0.38 Å; an extended or disordered chain has a much larger Rg. The Cα contact count is the number of residue pairs whose Cα atoms are within 8 Å and are more than four positions apart in sequence — a standard proxy for tertiary packing density. The bounding box is the smallest axis-aligned box enclosing all Cα atoms.

InterPro / GO / CATH / organism. The annotation block draws on four external resources. InterPro: which protein families and domains the sequence belongs to. GO: standardized terms for what the protein does, what process it participates in, and where in the cell it acts. CATH: which structural fold it has in the CATH hierarchy. Organism: the species of origin.

mmCIF coordinates. The mmCIF block holds the 3D Cartesian coordinates of each backbone atom (N, Cα, C, O) in ångströms. mmCIF is the PDB's canonical archive format — a tagged-loop text representation of the atomic model.

pLDDT. pLDDT is the predicted lDDT-Cα score: AlphaFold's confidence that the local environment of each residue (all inter-atomic distances within 15 Å) is correctly placed. It is a per-residue number between 0 and 100, with higher meaning more reliable.

Backbone torsions (φ/ψ). φ (phi) and ψ (psi) are the two rotatable backbone dihedrals per residue: φ is the C(i-1)–N–Cα–C torsion, ψ is the N–Cα–C–N(i+1) torsion, both in degrees on (−180°, 180°]. α-helical residues cluster near (−60°, −45°); β-strand residues near (−120°, +130°). A Ramachandran plot is simply a scatter of (φ, ψ) for every residue.

B-factor. For experimental (PDB) structures, the B-factor (temperature factor) quantifies the positional spread of each atom in the crystal — a combination of thermal vibration and static disorder — in units of Å². High B-factors mark flexible loops or poorly resolved regions; low B-factors mark the rigid, well-ordered core.

Secondary structure (3-state, P-SEA). SS3 is a coarse helix/strand/coil call (letters a/b/c) made by the P-SEA algorithm from inter-Cα distances and dihedrals. It is less detailed than DSSP but needs only Cα positions.

Predicted aligned error. Predicted aligned error is AlphaFold's pairwise confidence. Unlike pLDDT (per-residue), PAE is per-residue-pair and captures whether two parts of the structure are correctly placed relative to each other. Units are ångströms of expected positional error.

Solvent-accessible surface area. Solvent-accessible surface area (SASA) is the area in Å² traced out by the centre of a 1.4 Å probe sphere (a water molecule) rolled over the protein's van der Waals surface (Shr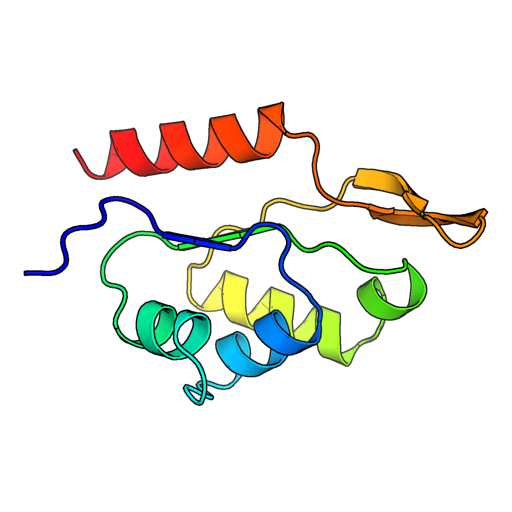ake–Rupley / Lee–Richards construction). Buried residues have near-zero SASA; fully exposed residues can exceed 200 Å². The total SASA scales roughly with the number of surface residues.

Secondary structure (8-state, DSSP). The SS8 string is DSSP's per-residue secondary-structure call. α-helix (H) means an i→i+4 H-bond ladder; β-strand (E) means the residue participates in a β-sheet; 3₁₀ (G) and π (I) are tighter and wider helices; T/S are turns/bends; '-' is loop.

Rendered structure images. Structure images are PyMOL renders from six orthogonal camera directions. Cartoon representation draws helices as coils and strands as arrows; sticks shows the backbone as bonds; surface shows the solvent-excluded envelope. Rainbow coloring maps sequence position to hue (blue→red, N→C); chain coloring assigns a distinct color per polypeptide.

Sequence. The amino-acid sequence is the protein's primary structure: the linear order of residues from the N-terminus to the C-terminus, written in one-letter code. Everything else here — the 3D coordinates, the secondary structure, the domain annotations — is ultimately a consequence of this string.

Contact-map, Ramachandran, and PAE plots. Three diagnostic plots accompany the record. The Cα contact map visualizes the tertiary structure as a 2D adjacency matrix (8 Å cutoff, sequence-local contacts suppressed). The Ramachandran plot shows the distribution of backbone (φ, ψ) torsions, with points in the α and β basins reflecting secondary structure content. The PAE plot shows AlphaFold's inter-residue confidence as a color matrix.